Protein AF-A0AAI8VQA3-F1 (afdb_monomer)

Solvent-accessible surface area (backbone atoms only — not comparable to full-atom values): 5555 Å² total; per-residue (Å²): 65,26,36,36,33,41,30,25,20,72,84,84,60,51,72,49,71,48,78,44,72,42,92,79,32,89,71,85,53,90,82,64,73,58,58,74,93,41,48,42,77,51,78,50,84,95,58,47,46,79,38,80,42,68,74,60,49,54,55,49,50,52,55,52,52,57,53,49,50,55,52,48,55,62,45,50,62,58,54,51,62,71,72,68,76,79,87,75,91,85,131

Organism: NCBI:txid933095

pLDDT: mean 73.72, std 14.7, range [39.66, 92.38]

Structure (mmCIF, N/CA/C/O backbone):
data_AF-A0AAI8VQA3-F1
#
_entry.id   AF-A0AAI8VQA3-F1
#
loop_
_atom_site.group_PDB
_atom_site.id
_atom_site.type_symbol
_atom_site.label_atom_id
_atom_site.label_alt_id
_atom_site.label_comp_id
_atom_site.label_asym_id
_atom_site.label_entity_id
_atom_site.label_seq_id
_atom_site.pdbx_PDB_ins_code
_atom_site.Cartn_x
_atom_site.Cartn_y
_atom_site.Cartn_z
_atom_site.occupancy
_atom_site.B_iso_or_equiv
_atom_site.auth_seq_id
_atom_site.auth_comp_id
_atom_site.auth_asym_id
_atom_site.auth_atom_id
_atom_site.pdbx_PDB_model_num
ATOM 1 N N . MET A 1 1 ? -17.970 4.613 8.304 1.00 77.75 1 MET A N 1
ATOM 2 C CA . MET A 1 1 ? -17.206 3.676 9.162 1.00 77.75 1 MET A CA 1
ATOM 3 C C . MET A 1 1 ? -16.088 3.065 8.332 1.00 77.75 1 MET A C 1
ATOM 5 O O . MET A 1 1 ? -16.296 2.815 7.146 1.00 77.75 1 MET A O 1
ATOM 9 N N . CYS A 1 2 ? -14.911 2.891 8.925 1.00 83.19 2 CYS A N 1
ATOM 10 C CA . CYS A 1 2 ? -13.697 2.472 8.230 1.00 83.19 2 CYS A CA 1
ATOM 11 C C . CYS A 1 2 ? -13.130 1.200 8.881 1.00 83.19 2 CYS A C 1
ATOM 13 O O . CYS A 1 2 ? -13.081 1.101 10.104 1.00 83.19 2 CYS A O 1
ATOM 15 N N . GLU A 1 3 ? -12.686 0.243 8.076 1.00 86.31 3 GLU A N 1
ATOM 16 C CA . GLU A 1 3 ? -11.988 -0.964 8.513 1.00 86.31 3 GLU A CA 1
ATOM 17 C C . GLU A 1 3 ? -10.473 -0.757 8.407 1.00 86.31 3 GLU A C 1
ATOM 19 O O . GLU A 1 3 ? -9.961 -0.269 7.397 1.00 86.31 3 GLU A O 1
ATOM 24 N N . LEU A 1 4 ? -9.750 -1.127 9.458 1.00 86.69 4 LEU A N 1
ATOM 25 C CA . LEU A 1 4 ? -8.298 -1.049 9.542 1.00 86.69 4 LEU A CA 1
ATOM 26 C C . LEU A 1 4 ? -7.718 -2.453 9.422 1.00 86.69 4 LEU A C 1
ATOM 28 O O . LEU A 1 4 ? -7.877 -3.278 10.323 1.00 86.69 4 LEU A O 1
ATOM 32 N N . HIS A 1 5 ? -7.025 -2.718 8.319 1.00 88.25 5 HIS A N 1
ATOM 33 C CA . HIS A 1 5 ? -6.418 -4.014 8.050 1.00 88.25 5 HIS A CA 1
ATOM 34 C C . HIS A 1 5 ? -4.894 -3.926 8.180 1.00 88.25 5 HIS A C 1
ATOM 36 O O . HIS A 1 5 ? -4.258 -3.233 7.384 1.00 88.25 5 HIS A O 1
ATOM 42 N N . PRO A 1 6 ? -4.272 -4.633 9.137 1.00 88.69 6 PRO A N 1
ATOM 43 C CA . PRO A 1 6 ? -2.821 -4.704 9.229 1.00 88.69 6 PRO A CA 1
ATOM 44 C C . PRO A 1 6 ? -2.275 -5.559 8.078 1.00 88.69 6 PRO A C 1
ATOM 46 O O . PRO A 1 6 ? -2.599 -6.743 7.958 1.00 88.69 6 PRO A O 1
ATOM 49 N N . GLN A 1 7 ? -1.435 -4.961 7.239 1.00 90.50 7 GLN A N 1
ATOM 50 C CA . GLN A 1 7 ? -0.851 -5.574 6.049 1.00 90.50 7 GLN A CA 1
ATOM 51 C C . GLN A 1 7 ? 0.679 -5.534 6.111 1.00 90.50 7 GLN A C 1
ATOM 53 O O . GLN A 1 7 ? 1.284 -4.660 6.738 1.00 90.50 7 GLN A O 1
ATOM 58 N N . LYS A 1 8 ? 1.320 -6.505 5.460 1.00 91.81 8 LYS A N 1
ATOM 59 C CA . LYS A 1 8 ? 2.774 -6.593 5.329 1.00 91.81 8 LYS A CA 1
ATOM 60 C C . LYS A 1 8 ? 3.169 -6.935 3.900 1.00 91.81 8 LYS A C 1
ATOM 62 O O . LYS 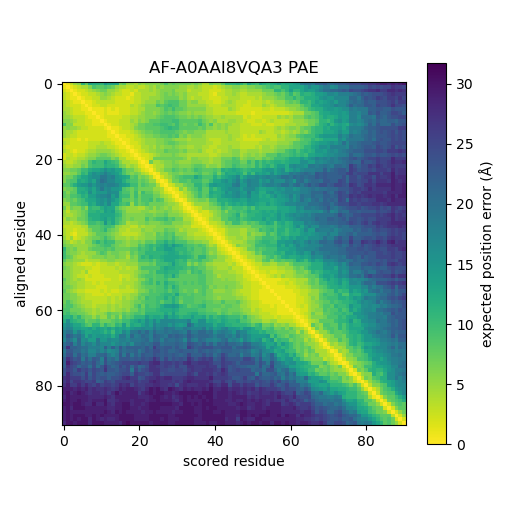A 1 8 ? 2.704 -7.939 3.364 1.00 91.81 8 LYS A O 1
ATOM 67 N N . CYS A 1 9 ? 4.107 -6.166 3.346 1.00 92.38 9 CYS A N 1
ATOM 68 C CA . CYS A 1 9 ? 4.611 -6.356 1.994 1.00 92.38 9 CYS A CA 1
ATOM 69 C C . CYS A 1 9 ? 5.310 -7.710 1.901 1.00 92.38 9 CYS A C 1
ATOM 71 O O . CYS A 1 9 ? 6.221 -8.001 2.686 1.00 92.38 9 CYS A O 1
ATOM 73 N N . ALA A 1 10 ? 4.919 -8.536 0.936 1.00 90.50 10 ALA A N 1
ATOM 74 C CA . ALA A 1 10 ? 5.617 -9.786 0.667 1.00 90.50 10 ALA A CA 1
ATOM 75 C C . ALA A 1 10 ? 7.049 -9.543 0.154 1.00 90.50 10 ALA A C 1
ATOM 77 O O . ALA A 1 10 ? 7.958 -10.254 0.595 1.00 90.50 10 ALA A O 1
ATOM 78 N N . ALA A 1 11 ? 7.249 -8.511 -0.674 1.00 90.25 11 ALA A N 1
ATOM 79 C CA . ALA A 1 11 ? 8.528 -8.148 -1.283 1.00 90.25 11 ALA A CA 1
ATOM 80 C C . ALA A 1 11 ? 9.439 -7.375 -0.312 1.00 90.25 11 ALA A C 1
ATOM 82 O O . ALA A 1 11 ? 10.398 -7.930 0.218 1.00 90.25 11 ALA A O 1
ATOM 83 N N . CYS A 1 12 ? 9.101 -6.125 0.017 1.00 91.19 12 CYS A N 1
ATOM 84 C CA . CYS A 1 12 ? 9.966 -5.242 0.814 1.00 91.19 12 CYS A CA 1
ATOM 85 C C . CYS A 1 12 ? 9.777 -5.356 2.340 1.00 91.19 12 CYS A C 1
ATOM 87 O O . CYS A 1 12 ? 10.415 -4.636 3.103 1.00 91.19 12 CYS A O 1
ATOM 89 N N . LYS A 1 13 ? 8.877 -6.230 2.817 1.00 89.12 13 LYS A N 1
ATOM 90 C CA . LYS A 1 13 ? 8.547 -6.443 4.246 1.00 89.12 13 LYS A CA 1
ATOM 91 C C . LYS A 1 13 ? 8.003 -5.226 5.009 1.00 89.12 13 LYS A C 1
ATOM 93 O O . LYS A 1 13 ? 7.773 -5.358 6.214 1.00 89.12 13 LYS A O 1
ATOM 98 N N . LYS A 1 14 ? 7.730 -4.102 4.336 1.00 89.75 14 LYS A N 1
ATOM 99 C CA . LYS A 1 14 ? 7.060 -2.921 4.905 1.00 89.75 14 LYS A CA 1
ATOM 100 C C . LYS A 1 14 ? 5.734 -3.317 5.554 1.00 89.75 14 LYS A C 1
ATOM 102 O O . LYS A 1 14 ? 5.002 -4.123 4.993 1.00 89.75 14 LYS A O 1
ATOM 107 N N . VAL A 1 15 ? 5.426 -2.764 6.722 1.00 89.44 15 VAL A N 1
ATOM 108 C CA . VAL A 1 15 ? 4.153 -2.984 7.426 1.00 89.44 15 VAL A CA 1
ATOM 109 C C . VAL A 1 15 ? 3.343 -1.694 7.354 1.00 89.44 15 VAL A C 1
ATOM 111 O O . VAL A 1 15 ? 3.895 -0.620 7.585 1.00 89.44 15 VAL A O 1
ATOM 114 N N . TRP A 1 16 ? 2.061 -1.788 7.011 1.00 88.56 16 TRP A N 1
ATOM 115 C CA . TRP A 1 16 ? 1.139 -0.651 6.992 1.00 88.56 16 TRP A CA 1
ATOM 116 C C . TRP A 1 16 ? -0.267 -1.086 7.392 1.00 88.56 16 TRP A C 1
ATOM 118 O O . TRP A 1 16 ? -0.604 -2.269 7.366 1.00 88.56 16 TRP A O 1
ATOM 128 N N . THR A 1 17 ? -1.094 -0.111 7.751 1.00 87.81 17 THR A N 1
ATOM 129 C CA . THR A 1 17 ? -2.516 -0.329 8.008 1.00 87.81 17 THR A CA 1
ATOM 130 C C . THR A 1 17 ? -3.289 0.163 6.796 1.00 87.81 17 THR A C 1
ATOM 132 O O . THR A 1 17 ? -3.254 1.350 6.482 1.00 87.81 17 THR A O 1
ATOM 135 N N . ALA A 1 18 ? -3.956 -0.746 6.092 1.00 85.94 18 ALA A N 1
ATOM 136 C CA . ALA A 1 18 ? -4.841 -0.394 4.994 1.00 85.94 18 ALA A CA 1
ATOM 137 C C . ALA A 1 18 ? -6.188 0.067 5.559 1.00 85.94 18 ALA A C 1
ATOM 139 O O . ALA A 1 18 ? -6.809 -0.641 6.354 1.00 85.94 18 ALA A O 1
ATOM 140 N N . HIS A 1 19 ? -6.622 1.257 5.148 1.00 85.44 19 HIS A N 1
ATOM 141 C CA . HIS A 1 19 ? -7.921 1.812 5.504 1.00 85.44 19 HIS A CA 1
ATOM 142 C C . HIS A 1 19 ? -8.914 1.451 4.404 1.00 85.44 19 HIS A C 1
ATOM 144 O O . HIS A 1 19 ? -8.816 1.954 3.287 1.00 85.44 19 HIS A O 1
ATOM 150 N N . LYS A 1 20 ? -9.876 0.587 4.712 1.00 83.62 20 LYS A N 1
ATOM 151 C CA . LYS A 1 20 ? -10.955 0.233 3.795 1.00 83.62 20 LYS A CA 1
ATOM 152 C C . LYS A 1 20 ? -12.237 0.909 4.256 1.00 83.62 20 LYS A C 1
ATOM 154 O O . LYS A 1 20 ? -12.726 0.661 5.354 1.00 83.62 20 LYS A O 1
ATOM 159 N N . LYS A 1 21 ? -12.789 1.800 3.438 1.00 79.75 21 LYS A N 1
ATOM 160 C CA . LYS A 1 21 ? -14.092 2.402 3.732 1.00 79.75 21 LYS A CA 1
ATOM 161 C C . LYS A 1 21 ? -15.187 1.367 3.508 1.00 79.75 21 LYS A C 1
ATOM 163 O O . LYS A 1 21 ? -15.222 0.720 2.464 1.00 79.75 21 LYS A O 1
ATOM 168 N N . LEU A 1 22 ? -16.088 1.228 4.477 1.00 78.81 22 LEU A N 1
ATOM 169 C CA . LEU A 1 22 ? -17.306 0.450 4.269 1.00 78.81 22 LEU A CA 1
ATOM 170 C C . LEU A 1 22 ? -18.235 1.190 3.308 1.00 78.81 22 LEU A C 1
ATOM 172 O O . LEU A 1 22 ? -18.226 2.418 3.265 1.00 78.81 22 LEU A O 1
ATOM 176 N N . ALA A 1 23 ? -19.088 0.452 2.597 1.00 75.06 23 ALA A N 1
ATOM 177 C CA . ALA A 1 23 ? -20.104 1.034 1.715 1.00 75.06 23 ALA A CA 1
ATOM 178 C C . ALA A 1 23 ? -21.055 1.999 2.456 1.00 75.06 23 ALA A C 1
ATOM 180 O O . ALA A 1 23 ? -21.593 2.921 1.860 1.00 75.06 23 ALA A O 1
ATOM 181 N N . SER A 1 24 ? -21.211 1.832 3.773 1.00 72.06 24 SER A N 1
ATOM 182 C CA . SER A 1 24 ? -21.958 2.743 4.652 1.00 72.06 24 SER A CA 1
ATOM 183 C C . SER A 1 24 ? -21.166 3.989 5.081 1.00 72.06 24 SER A C 1
ATOM 185 O O . SER A 1 24 ? -21.566 4.685 6.011 1.00 72.06 24 SER A O 1
ATOM 187 N N . CYS A 1 25 ? -19.989 4.250 4.509 1.00 71.94 25 CYS A N 1
ATOM 188 C CA . CYS A 1 25 ? -19.237 5.467 4.789 1.00 71.94 25 CYS A CA 1
ATOM 189 C C . CYS A 1 25 ? -19.848 6.635 4.008 1.00 71.94 25 CYS A C 1
ATOM 191 O O . CYS A 1 25 ? -19.766 6.678 2.789 1.00 71.94 25 CYS A O 1
ATOM 193 N N . GLU A 1 26 ? -20.440 7.588 4.725 1.00 69.31 26 GLU A N 1
ATOM 194 C CA . GLU A 1 26 ? -21.121 8.752 4.139 1.00 69.31 26 GLU A CA 1
ATOM 195 C C . GLU A 1 26 ? -20.153 9.768 3.492 1.00 69.31 26 GLU A C 1
ATOM 197 O O . GLU A 1 26 ? -20.565 10.641 2.736 1.00 69.31 26 GLU A O 1
ATOM 202 N N . SER A 1 27 ? -18.846 9.649 3.761 1.00 69.38 27 SER A N 1
ATOM 203 C CA . SER A 1 27 ? -17.819 10.558 3.243 1.00 69.38 27 SER A CA 1
ATOM 204 C C . SER A 1 27 ? -17.270 10.099 1.888 1.00 69.38 27 SER A C 1
ATOM 206 O O . SER A 1 27 ? -16.634 9.041 1.790 1.00 69.38 27 SER A O 1
ATOM 208 N N . GLN A 1 28 ? -17.463 10.944 0.870 1.00 66.56 28 GLN A N 1
ATOM 209 C CA . GLN A 1 28 ? -16.998 10.741 -0.509 1.00 66.56 28 GLN A CA 1
ATOM 210 C C . GLN A 1 28 ? -15.496 11.034 -0.699 1.00 66.56 28 GLN A C 1
ATOM 212 O O . GLN A 1 28 ? -14.902 10.548 -1.656 1.00 66.56 28 GLN A O 1
ATOM 217 N N . ASP A 1 29 ? -14.858 11.760 0.224 1.00 69.81 29 ASP A N 1
ATOM 218 C CA . ASP A 1 29 ? -13.445 12.153 0.132 1.00 69.81 29 ASP A CA 1
ATOM 219 C C . ASP A 1 29 ? -12.492 10.975 0.359 1.00 69.81 29 ASP A C 1
ATOM 221 O O . ASP A 1 29 ? -12.444 10.476 1.482 1.00 69.81 29 ASP A O 1
ATOM 225 N N . PRO A 1 30 ? -11.686 10.526 -0.616 1.00 64.62 30 PRO A N 1
ATOM 226 C CA . PRO A 1 30 ? -10.835 9.337 -0.476 1.00 64.62 30 PRO A CA 1
ATOM 227 C C . PRO A 1 30 ? -9.864 9.412 0.715 1.00 64.62 30 PRO A C 1
ATOM 229 O O . PRO A 1 30 ? -9.654 8.403 1.390 1.00 64.62 30 PRO A O 1
ATOM 232 N N . ASP A 1 31 ? -9.377 10.610 1.042 1.00 66.12 31 ASP A N 1
ATOM 233 C CA . ASP A 1 31 ? -8.456 10.871 2.154 1.00 66.12 31 ASP A CA 1
ATOM 234 C C . ASP A 1 31 ? -9.141 11.117 3.506 1.00 66.12 31 ASP A C 1
ATOM 236 O O . ASP A 1 31 ? -8.478 11.147 4.550 1.00 66.12 31 ASP A O 1
ATOM 240 N N . ALA A 1 32 ? -10.467 11.277 3.529 1.00 69.88 32 ALA A N 1
ATOM 241 C CA . ALA A 1 32 ? -11.191 11.486 4.773 1.00 69.88 32 ALA A CA 1
ATOM 242 C C . ALA A 1 32 ? -11.145 10.219 5.632 1.00 69.88 32 ALA A C 1
ATOM 244 O O . ALA A 1 32 ? -11.799 9.201 5.366 1.00 69.88 32 ALA A O 1
ATOM 245 N N . ARG A 1 33 ? -10.357 10.302 6.704 1.00 69.88 33 ARG A N 1
ATOM 246 C CA . ARG A 1 33 ? -10.302 9.292 7.755 1.00 69.88 33 ARG A CA 1
ATOM 247 C C . ARG A 1 33 ? -11.561 9.402 8.605 1.00 69.88 33 ARG A C 1
ATOM 249 O O . ARG A 1 33 ? -11.903 10.481 9.081 1.00 69.88 33 ARG A O 1
ATOM 256 N N . CYS A 1 34 ? -12.229 8.271 8.827 1.00 74.06 34 CYS A N 1
ATOM 257 C CA . CYS A 1 34 ? -13.257 8.203 9.855 1.00 74.06 34 CYS A CA 1
ATOM 258 C C . CY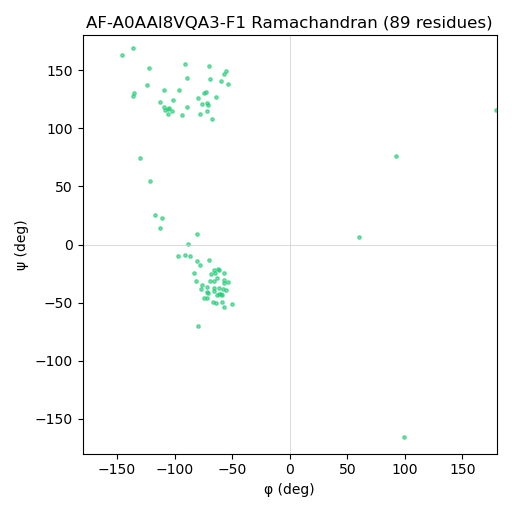S A 1 34 ? -12.639 8.594 11.215 1.00 74.06 34 CYS A C 1
ATOM 260 O O . CYS A 1 34 ? -11.473 8.262 11.459 1.00 74.06 34 CYS A O 1
ATOM 262 N N . PRO A 1 35 ? -13.393 9.249 12.115 1.00 77.88 35 PRO A N 1
ATOM 263 C CA . PRO A 1 35 ? -12.941 9.430 13.492 1.00 77.88 35 PRO A CA 1
ATOM 264 C C . PRO A 1 35 ? -12.609 8.065 14.113 1.00 77.88 35 PRO A C 1
ATOM 266 O O . PRO A 1 35 ? -13.221 7.060 13.747 1.00 77.88 35 PRO A O 1
ATOM 269 N N . GLU A 1 36 ? -11.655 8.011 15.050 1.00 75.62 36 GLU A N 1
ATOM 270 C CA . GLU A 1 3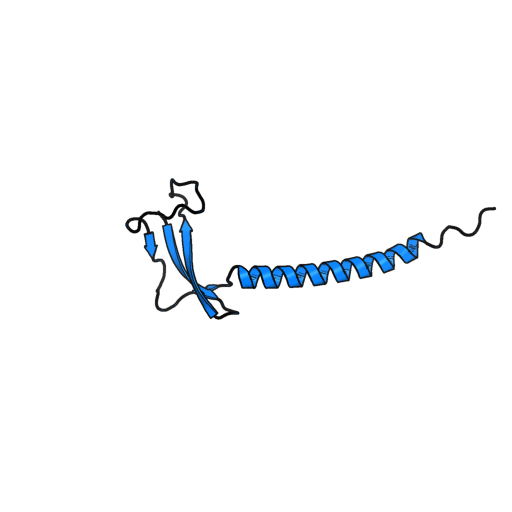6 ? -11.196 6.746 15.661 1.00 75.62 36 GLU A CA 1
ATOM 271 C C . GLU A 1 36 ? -12.341 5.910 16.251 1.00 75.62 36 GLU A C 1
ATOM 273 O O . GLU A 1 36 ? -12.309 4.687 16.168 1.00 75.62 36 GLU A O 1
ATOM 278 N N . SER A 1 37 ? -13.397 6.557 16.753 1.00 77.50 37 SER A N 1
ATOM 279 C CA . SER A 1 37 ? -14.610 5.900 17.258 1.00 77.50 37 SER A CA 1
ATOM 280 C C . SER A 1 37 ? -15.384 5.097 16.203 1.00 77.50 37 SER A C 1
ATOM 282 O O . SER A 1 37 ? -16.165 4.217 16.553 1.00 77.50 37 SER A O 1
ATOM 284 N N . LEU A 1 38 ? -15.175 5.389 14.918 1.00 78.31 38 LEU A N 1
ATOM 285 C CA . LEU A 1 38 ? -15.802 4.733 13.767 1.00 78.31 38 LEU A CA 1
ATOM 286 C C . LEU A 1 38 ? -14.788 3.928 12.937 1.00 78.31 38 LEU A C 1
ATOM 288 O O . LEU A 1 38 ? -15.084 3.556 11.793 1.00 78.31 38 LEU A O 1
ATOM 292 N N . CYS A 1 39 ? -13.598 3.684 13.489 1.00 81.50 39 CYS A N 1
ATOM 293 C CA . CYS A 1 39 ? -12.580 2.817 12.915 1.00 81.50 39 CYS A CA 1
ATOM 294 C C . CYS A 1 39 ? -12.600 1.457 13.620 1.00 81.50 39 CYS A C 1
ATOM 296 O O . CYS A 1 39 ? -12.448 1.370 14.835 1.00 81.50 39 CYS A O 1
ATOM 298 N N . MET A 1 40 ? -12.748 0.381 12.851 1.00 83.19 40 MET A N 1
ATOM 299 C CA . MET A 1 40 ? -12.738 -0.984 13.367 1.00 83.19 40 MET A CA 1
ATOM 300 C C . MET A 1 40 ? -11.496 -1.714 12.870 1.00 83.19 40 MET A C 1
ATOM 302 O O . MET A 1 40 ? -11.290 -1.836 11.666 1.00 83.19 40 MET A O 1
ATOM 306 N N . TYR A 1 41 ? -10.669 -2.226 13.780 1.00 83.25 41 TYR A N 1
ATOM 307 C CA . TYR A 1 41 ? -9.571 -3.111 13.394 1.00 83.25 41 TYR A CA 1
ATOM 308 C C . TYR A 1 41 ? -10.116 -4.472 12.977 1.00 83.25 41 TYR A C 1
ATOM 310 O O . TYR A 1 41 ? -10.774 -5.157 13.760 1.00 83.25 41 TYR A O 1
ATOM 318 N N . VAL A 1 42 ? -9.812 -4.867 11.745 1.00 83.38 42 VAL A N 1
ATOM 319 C CA . VAL A 1 42 ? -10.230 -6.144 11.178 1.00 83.38 42 VAL A CA 1
ATOM 320 C C . VAL A 1 42 ? -9.012 -7.048 11.050 1.00 83.38 42 VAL A C 1
ATOM 322 O O . VAL A 1 42 ? -8.057 -6.759 10.328 1.00 83.38 42 VAL A O 1
ATOM 325 N N . GLY A 1 43 ? -9.058 -8.174 11.761 1.00 79.31 43 GLY A N 1
ATOM 326 C CA . GLY A 1 43 ? -7.970 -9.146 11.835 1.00 79.31 43 GLY A CA 1
ATOM 327 C C . GLY A 1 43 ? -7.120 -9.000 13.096 1.00 79.31 43 GLY A C 1
ATOM 328 O O . GLY A 1 43 ? -7.509 -8.363 14.072 1.00 79.31 43 GLY A O 1
ATOM 329 N N . ASN A 1 44 ? -5.952 -9.645 13.098 1.00 78.94 44 ASN A N 1
ATOM 330 C CA . ASN A 1 44 ? -5.053 -9.643 14.247 1.00 78.94 44 ASN A CA 1
ATOM 331 C C . ASN A 1 44 ? -3.850 -8.720 13.982 1.00 78.94 44 ASN A C 1
ATOM 333 O O . ASN A 1 44 ? -3.041 -9.038 13.109 1.00 78.94 44 ASN A O 1
ATOM 337 N N . PRO A 1 45 ? -3.652 -7.637 14.757 1.00 72.00 45 PRO A N 1
ATOM 338 C CA . PRO A 1 45 ? -2.523 -6.722 14.571 1.00 72.00 45 PRO A CA 1
ATOM 339 C C . PRO A 1 45 ? -1.155 -7.395 14.761 1.00 72.00 45 PRO A C 1
ATOM 341 O O . PRO A 1 45 ? -0.161 -6.934 14.209 1.00 72.00 45 PRO A O 1
ATOM 344 N N . ARG A 1 46 ? -1.085 -8.523 15.483 1.00 79.81 46 ARG A N 1
ATOM 345 C CA . ARG A 1 46 ? 0.152 -9.313 15.633 1.00 79.81 46 ARG A CA 1
ATOM 346 C C . ARG A 1 46 ? 0.441 -10.231 14.443 1.00 79.81 46 ARG A C 1
ATOM 348 O O . ARG A 1 46 ? 1.541 -10.769 14.347 1.00 79.81 46 ARG A O 1
ATOM 355 N N . LYS A 1 47 ? -0.536 -10.451 13.560 1.00 82.56 47 LYS A N 1
ATOM 356 C CA . LYS A 1 47 ? -0.414 -11.292 12.363 1.00 82.56 47 LYS A CA 1
ATOM 357 C C . LYS A 1 47 ? -0.927 -10.514 11.145 1.00 82.56 47 LYS A C 1
ATOM 359 O O . LYS A 1 47 ? -2.029 -10.803 10.678 1.00 82.56 47 LYS A O 1
ATOM 364 N N . PRO A 1 48 ? -0.152 -9.528 10.650 1.00 83.75 48 PRO A N 1
ATOM 365 C CA . PRO A 1 48 ? -0.527 -8.784 9.458 1.00 83.75 48 PRO A CA 1
ATOM 366 C C . PRO A 1 48 ? -0.671 -9.730 8.266 1.00 83.75 48 PRO A C 1
ATOM 368 O O . PRO A 1 48 ? 0.116 -10.669 8.096 1.00 83.75 48 PRO A O 1
ATOM 371 N N . VAL A 1 49 ? -1.683 -9.470 7.447 1.00 87.50 49 VAL A N 1
ATOM 372 C CA . VAL A 1 49 ? -1.927 -10.219 6.216 1.00 87.50 49 VAL A CA 1
ATOM 373 C C . VAL A 1 49 ? -0.818 -9.886 5.215 1.00 87.50 49 VAL A C 1
ATOM 375 O O . VAL A 1 49 ? -0.297 -8.771 5.185 1.00 87.50 49 VAL A O 1
ATOM 378 N N . LYS A 1 50 ? -0.378 -10.881 4.439 1.00 89.06 50 LYS A N 1
ATOM 379 C CA . LYS A 1 50 ? 0.606 -10.652 3.377 1.00 89.06 50 LYS A CA 1
ATOM 380 C C . LYS A 1 50 ? -0.105 -9.995 2.195 1.00 89.06 50 LYS A C 1
ATOM 382 O O . LYS A 1 50 ? -1.021 -10.595 1.645 1.00 89.06 50 LYS A O 1
ATOM 387 N N . SER A 1 51 ? 0.347 -8.810 1.809 1.00 89.44 51 SER A N 1
ATOM 388 C CA . SER A 1 51 ? -0.120 -8.070 0.630 1.00 89.44 51 SER A CA 1
ATOM 389 C C . SER A 1 51 ? 1.081 -7.492 -0.109 1.00 89.44 51 SER A C 1
ATOM 391 O O . SER A 1 51 ? 2.195 -7.517 0.408 1.00 89.44 51 SER A O 1
ATOM 393 N N . GLU A 1 52 ? 0.885 -6.972 -1.310 1.00 90.19 52 GLU A N 1
ATOM 394 C CA . GLU A 1 52 ? 1.854 -6.110 -1.988 1.00 90.19 52 GLU A CA 1
ATOM 395 C C . GLU A 1 52 ? 1.598 -4.646 -1.600 1.00 90.19 52 GLU A C 1
ATOM 397 O O . GLU A 1 52 ? 0.448 -4.274 -1.355 1.00 90.19 52 GLU A O 1
ATOM 402 N N . CYS A 1 53 ? 2.654 -3.840 -1.446 1.00 89.94 53 CYS A N 1
ATOM 403 C CA . CYS A 1 53 ? 2.510 -2.393 -1.242 1.00 89.94 53 CYS A CA 1
ATOM 404 C C . CYS A 1 53 ? 2.525 -1.669 -2.584 1.00 89.94 53 CYS A C 1
ATOM 406 O O . CYS A 1 53 ? 3.179 -2.160 -3.500 1.00 89.94 53 CYS A O 1
ATOM 408 N N . ASP A 1 54 ? 1.920 -0.479 -2.655 1.00 87.12 54 ASP A N 1
ATOM 409 C CA . ASP A 1 54 ? 1.810 0.294 -3.901 1.00 87.12 54 ASP A CA 1
ATOM 410 C C . ASP A 1 54 ? 3.163 0.428 -4.606 1.00 87.12 54 ASP A C 1
ATOM 412 O O . ASP A 1 54 ? 3.307 -0.088 -5.697 1.00 87.12 54 ASP A O 1
ATOM 416 N N . ALA A 1 55 ? 4.218 0.867 -3.913 1.00 87.44 55 ALA A N 1
ATOM 417 C CA . ALA A 1 55 ? 5.552 0.986 -4.517 1.00 87.44 55 ALA A CA 1
ATOM 418 C C . ALA A 1 55 ? 6.124 -0.315 -5.127 1.00 87.44 55 ALA A C 1
ATOM 420 O O . ALA A 1 55 ? 6.913 -0.255 -6.061 1.00 87.44 55 ALA A O 1
ATOM 421 N N . CYS A 1 56 ? 5.781 -1.491 -4.586 1.00 89.81 56 CYS A N 1
ATOM 422 C CA . CYS A 1 56 ? 6.213 -2.766 -5.172 1.00 89.81 56 CYS A CA 1
ATOM 423 C C . CYS A 1 56 ? 5.321 -3.173 -6.346 1.00 89.81 56 CYS A C 1
ATOM 425 O O . CYS A 1 56 ? 5.819 -3.806 -7.268 1.00 89.81 56 CYS A O 1
ATOM 427 N N . ARG A 1 57 ? 4.036 -2.802 -6.306 1.00 88.69 57 ARG A N 1
ATOM 428 C CA . ARG A 1 57 ? 3.112 -2.966 -7.427 1.00 88.69 57 ARG A CA 1
ATOM 429 C C . ARG A 1 57 ? 3.520 -2.065 -8.589 1.00 88.69 57 ARG A C 1
ATOM 431 O O . ARG A 1 57 ? 3.672 -2.573 -9.686 1.00 88.69 57 ARG A O 1
ATOM 438 N N . ASP A 1 58 ? 3.769 -0.785 -8.324 1.00 87.69 58 ASP A N 1
ATOM 439 C CA . ASP A 1 58 ? 4.186 0.208 -9.318 1.00 87.69 58 ASP A CA 1
ATOM 440 C C . ASP A 1 58 ? 5.532 -0.184 -9.949 1.00 87.69 58 ASP A C 1
ATOM 442 O O . ASP A 1 58 ? 5.693 -0.126 -11.159 1.00 87.69 58 ASP A O 1
ATOM 446 N N . ALA A 1 59 ? 6.495 -0.658 -9.146 1.00 86.69 59 ALA A N 1
ATOM 447 C CA . ALA A 1 59 ? 7.773 -1.145 -9.671 1.00 86.69 59 ALA A CA 1
ATOM 448 C C . ALA A 1 59 ? 7.631 -2.415 -10.525 1.00 86.69 59 ALA A C 1
ATOM 450 O O . ALA A 1 59 ? 8.430 -2.624 -11.428 1.00 86.69 59 ALA A O 1
ATOM 451 N N . ARG A 1 60 ? 6.659 -3.284 -10.222 1.00 86.81 60 ARG A N 1
ATOM 452 C CA . ARG A 1 60 ? 6.375 -4.470 -11.037 1.00 86.81 60 ARG A CA 1
ATOM 453 C C . ARG A 1 60 ? 5.720 -4.073 -12.357 1.00 86.81 60 ARG A C 1
ATOM 455 O O . ARG A 1 60 ? 6.158 -4.559 -13.386 1.00 86.81 60 ARG A O 1
ATOM 462 N N . GLU A 1 61 ? 4.728 -3.189 -12.299 1.00 84.56 61 GLU A N 1
ATOM 463 C CA . GLU A 1 61 ? 4.021 -2.669 -13.474 1.00 84.56 61 GLU A CA 1
ATOM 464 C C . GLU A 1 61 ? 5.003 -1.984 -14.432 1.00 84.56 61 GLU A C 1
ATOM 466 O O . GLU A 1 61 ? 5.105 -2.402 -15.574 1.00 84.56 61 GLU A O 1
ATOM 471 N N . ALA A 1 62 ? 5.863 -1.090 -13.929 1.00 83.00 62 ALA A N 1
ATOM 472 C CA . ALA A 1 62 ? 6.890 -0.435 -14.744 1.00 83.00 62 ALA A CA 1
ATOM 473 C C . ALA A 1 62 ? 7.821 -1.421 -15.479 1.00 83.00 62 ALA A C 1
ATOM 475 O O . ALA A 1 62 ? 8.150 -1.202 -16.638 1.00 83.00 62 ALA A O 1
ATOM 476 N N . LEU A 1 63 ? 8.212 -2.526 -14.831 1.00 77.31 63 LEU A N 1
ATOM 477 C CA . LEU A 1 63 ? 9.032 -3.558 -15.475 1.00 77.31 63 LEU A CA 1
ATOM 478 C C . LEU A 1 63 ? 8.263 -4.338 -16.555 1.00 77.31 63 LEU A C 1
ATOM 480 O O . LEU A 1 63 ? 8.880 -4.803 -17.509 1.00 77.31 63 LEU A O 1
ATOM 484 N N . GLU A 1 64 ? 6.949 -4.519 -16.390 1.00 74.56 64 GLU A N 1
ATOM 485 C CA . GLU A 1 64 ? 6.085 -5.155 -17.393 1.00 74.56 64 GLU A CA 1
ATOM 486 C C . GLU A 1 64 ? 5.879 -4.228 -18.606 1.00 74.56 64 GLU A C 1
ATOM 488 O O . GLU A 1 64 ? 5.978 -4.697 -19.739 1.00 74.56 64 GLU A O 1
ATOM 493 N N . ASP A 1 65 ? 5.685 -2.922 -18.388 1.00 71.50 65 ASP A N 1
ATOM 494 C CA . ASP A 1 65 ? 5.574 -1.915 -19.455 1.00 71.50 65 ASP A CA 1
ATOM 495 C C . ASP A 1 65 ? 6.868 -1.798 -20.285 1.00 71.50 65 ASP A C 1
ATOM 497 O O . ASP A 1 65 ? 6.813 -1.784 -21.514 1.00 71.50 65 ASP A O 1
ATOM 501 N N . GLU A 1 66 ? 8.044 -1.783 -19.641 1.00 62.91 66 GLU A N 1
ATOM 502 C CA . GLU A 1 66 ? 9.343 -1.747 -20.339 1.00 62.91 66 GLU A CA 1
ATOM 503 C C . GLU A 1 66 ? 9.560 -2.992 -21.228 1.00 62.91 66 GLU A C 1
ATOM 505 O O . GLU A 1 66 ? 10.113 -2.894 -22.328 1.00 62.91 66 GLU A O 1
ATOM 510 N N . GLU A 1 67 ? 9.115 -4.172 -20.778 1.00 61.50 67 GLU A N 1
ATOM 511 C CA . GLU A 1 67 ? 9.206 -5.416 -21.555 1.00 61.50 67 GLU A CA 1
ATOM 512 C C . GLU A 1 67 ? 8.224 -5.426 -22.743 1.00 61.50 67 GLU A C 1
ATOM 514 O O . GLU A 1 67 ? 8.565 -5.920 -23.826 1.00 61.50 67 GLU A O 1
ATOM 519 N N . GLU A 1 68 ? 7.025 -4.860 -22.569 1.00 60.66 68 GLU A N 1
ATO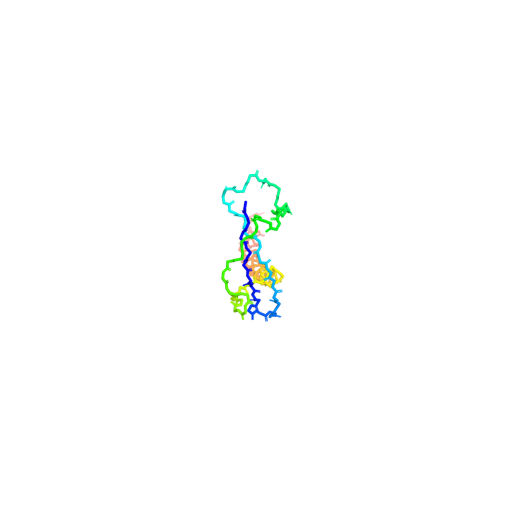M 520 C CA . GLU A 1 68 ? 6.016 -4.748 -23.625 1.00 60.66 68 GLU A CA 1
ATOM 521 C C . GLU A 1 68 ? 6.416 -3.723 -24.696 1.00 60.66 68 GLU A C 1
ATOM 523 O O . GLU A 1 68 ? 6.312 -4.040 -25.885 1.00 60.66 68 GLU A O 1
ATOM 528 N N . GLU A 1 69 ? 6.967 -2.563 -24.311 1.00 59.06 69 GLU A N 1
ATOM 529 C CA . GLU A 1 69 ? 7.529 -1.595 -25.260 1.00 59.06 69 GLU A CA 1
ATOM 530 C C . GLU A 1 69 ? 8.625 -2.249 -26.104 1.00 59.06 69 GLU A C 1
ATOM 532 O O . GLU A 1 69 ? 8.482 -2.275 -27.325 1.00 59.06 69 GLU A O 1
ATOM 537 N N . GLU A 1 70 ? 9.648 -2.876 -25.498 1.00 57.50 70 GLU A N 1
ATOM 538 C CA . GLU A 1 70 ? 10.754 -3.526 -26.227 1.00 57.50 70 GLU A CA 1
ATOM 539 C C . GLU A 1 70 ? 10.246 -4.620 -27.194 1.00 57.50 70 GLU A C 1
ATOM 541 O O . GLU A 1 70 ? 10.736 -4.784 -28.324 1.00 57.50 70 GLU A O 1
ATOM 546 N N . ALA A 1 71 ? 9.230 -5.384 -26.780 1.00 59.69 71 ALA A N 1
ATOM 547 C CA . ALA A 1 71 ? 8.578 -6.375 -27.627 1.00 59.69 71 ALA A CA 1
ATOM 548 C C . ALA A 1 71 ? 7.830 -5.729 -28.805 1.00 59.69 71 ALA A C 1
ATOM 550 O O . ALA A 1 71 ? 7.910 -6.246 -29.931 1.00 59.69 71 ALA A O 1
ATOM 551 N N . GLU A 1 72 ? 7.154 -4.604 -28.571 1.00 56.78 72 GLU A N 1
ATOM 552 C CA . GLU A 1 72 ? 6.469 -3.828 -29.595 1.00 56.78 72 GLU A CA 1
ATOM 553 C C . GLU A 1 72 ? 7.474 -3.266 -30.607 1.00 56.78 72 GLU A C 1
ATOM 555 O O . GLU A 1 72 ? 7.328 -3.528 -31.804 1.00 56.78 72 GLU A O 1
ATOM 560 N N . GLU A 1 73 ? 8.558 -2.605 -30.176 1.00 56.50 73 GLU A N 1
ATOM 561 C CA . GLU A 1 73 ? 9.579 -2.042 -31.082 1.00 56.50 73 GLU A CA 1
ATOM 562 C C . GLU A 1 73 ? 10.198 -3.145 -31.950 1.00 56.50 73 GLU A C 1
ATOM 564 O O . GLU A 1 73 ? 10.326 -3.013 -33.173 1.00 56.50 73 GLU A O 1
ATOM 569 N N . ARG A 1 74 ? 10.515 -4.301 -31.353 1.00 55.16 74 ARG A N 1
ATOM 570 C CA . ARG A 1 74 ? 11.000 -5.489 -32.083 1.00 55.16 74 ARG A CA 1
ATOM 571 C C . ARG A 1 74 ? 9.944 -6.089 -33.021 1.00 55.16 74 ARG A C 1
ATOM 573 O O . ARG A 1 74 ? 10.300 -6.814 -33.961 1.00 55.16 74 ARG A O 1
ATOM 580 N N . GLY A 1 75 ? 8.662 -5.832 -32.785 1.00 56.84 75 GLY A N 1
ATOM 581 C CA . GLY A 1 75 ? 7.547 -6.116 -33.690 1.00 56.84 75 GLY A CA 1
ATOM 582 C C . GLY A 1 75 ? 7.481 -5.137 -34.869 1.00 56.84 75 GLY A C 1
ATOM 583 O O . GLY A 1 75 ? 7.405 -5.577 -36.022 1.00 56.84 75 GLY A O 1
ATOM 584 N N . TRP A 1 76 ? 7.620 -3.834 -34.610 1.00 55.03 76 TRP A N 1
ATOM 585 C CA . TRP A 1 76 ? 7.649 -2.770 -35.623 1.00 55.03 76 TRP A CA 1
ATOM 586 C C . TRP A 1 76 ? 8.795 -2.948 -36.626 1.00 55.03 76 TRP A C 1
ATOM 588 O O . TRP A 1 76 ? 8.568 -2.855 -37.834 1.00 55.03 76 TRP A O 1
ATOM 598 N N . TRP A 1 77 ? 10.005 -3.314 -36.182 1.00 55.06 77 TRP A N 1
ATOM 599 C CA . TRP A 1 77 ? 11.123 -3.613 -37.096 1.00 55.06 77 TRP A CA 1
ATOM 600 C C . TRP A 1 77 ? 10.859 -4.823 -38.008 1.00 55.06 77 TRP A C 1
ATOM 602 O O . TRP A 1 77 ? 11.380 -4.890 -39.126 1.00 55.06 77 TRP A O 1
ATOM 612 N N . ARG A 1 78 ? 10.043 -5.789 -37.563 1.00 52.75 78 ARG A N 1
ATOM 613 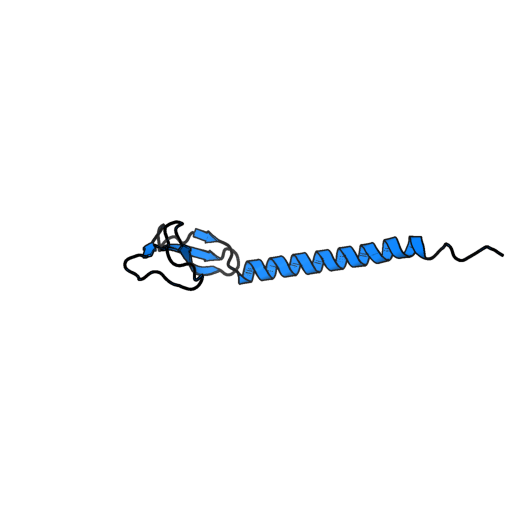C CA . ARG A 1 78 ? 9.634 -6.942 -38.383 1.00 52.75 78 ARG A CA 1
ATOM 614 C C . ARG A 1 78 ? 8.562 -6.577 -39.406 1.00 52.75 78 ARG A C 1
ATOM 616 O O . ARG A 1 78 ? 8.647 -7.054 -40.534 1.00 52.75 78 ARG A O 1
ATOM 623 N N . LEU A 1 79 ? 7.611 -5.712 -39.053 1.00 52.72 79 LEU A N 1
ATOM 624 C CA . LEU A 1 79 ? 6.562 -5.234 -39.964 1.00 52.72 79 LEU A CA 1
ATOM 625 C C . LEU A 1 79 ? 7.076 -4.184 -40.966 1.00 52.72 79 LEU A C 1
ATOM 627 O O . LEU A 1 79 ? 6.686 -4.205 -42.131 1.00 52.72 79 LEU A O 1
ATOM 631 N N . GLY A 1 80 ? 8.020 -3.325 -40.569 1.00 52.28 80 GLY A N 1
ATOM 632 C CA . GLY A 1 80 ? 8.646 -2.331 -41.450 1.00 52.28 80 GLY A CA 1
ATOM 633 C C . GLY A 1 80 ? 9.467 -2.941 -42.593 1.00 52.28 80 GLY A C 1
ATOM 634 O O . GLY A 1 80 ? 9.585 -2.338 -43.658 1.00 52.28 80 GLY A O 1
ATOM 635 N N . ARG A 1 81 ? 9.966 -4.176 -42.427 1.00 48.19 81 ARG A N 1
ATOM 636 C CA . ARG A 1 81 ? 10.608 -4.936 -43.514 1.00 48.19 81 ARG A CA 1
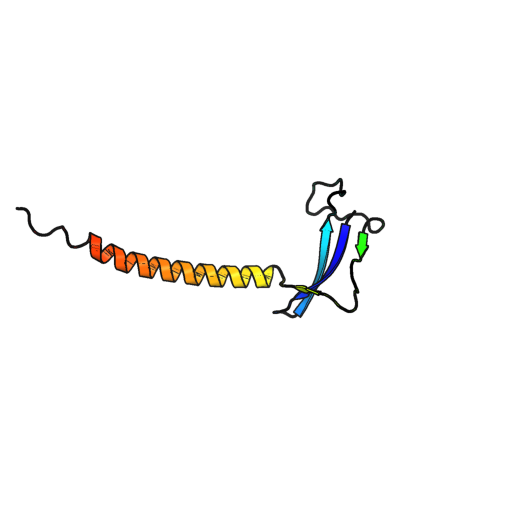ATOM 637 C C . ARG A 1 81 ? 9.613 -5.353 -44.606 1.00 48.19 81 ARG A C 1
ATOM 639 O O . ARG A 1 81 ? 10.018 -5.524 -45.746 1.00 48.19 81 ARG A O 1
ATOM 646 N N . VAL A 1 82 ? 8.325 -5.479 -44.281 1.00 51.59 82 VAL A N 1
ATOM 647 C CA . VAL A 1 82 ? 7.283 -5.891 -45.237 1.00 51.59 82 VAL A CA 1
ATOM 648 C C . VAL A 1 82 ? 6.776 -4.707 -46.075 1.00 51.59 82 VAL A C 1
ATOM 650 O O . VAL A 1 82 ? 6.324 -4.903 -47.193 1.00 51.59 82 VAL A O 1
ATOM 653 N N . VAL A 1 83 ? 6.898 -3.468 -45.577 1.00 53.50 83 VAL A N 1
ATOM 654 C CA . VAL A 1 83 ? 6.388 -2.249 -46.249 1.00 53.50 83 VAL A CA 1
ATOM 655 C C . VAL A 1 83 ? 7.477 -1.507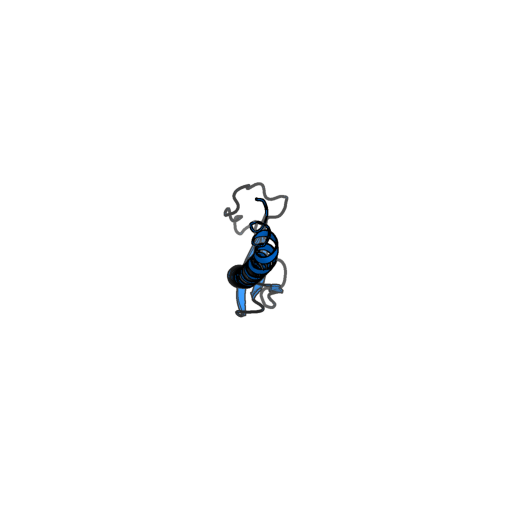 -47.055 1.00 53.50 83 VAL A C 1
ATOM 657 O O . VAL A 1 83 ? 7.181 -0.598 -47.830 1.00 53.50 83 VAL A O 1
ATOM 660 N N . GLY A 1 84 ? 8.751 -1.892 -46.912 1.00 48.97 84 GLY A N 1
ATOM 661 C CA . GLY A 1 84 ? 9.893 -1.234 -47.564 1.00 48.97 84 GLY A CA 1
ATOM 662 C C . GLY A 1 84 ? 10.313 -1.774 -48.941 1.00 48.97 84 GLY A C 1
ATOM 663 O O . GLY A 1 84 ? 11.139 -1.138 -49.591 1.00 48.97 84 GLY A O 1
ATOM 664 N N . GLU A 1 85 ? 9.770 -2.905 -49.408 1.00 44.44 85 GLU A N 1
ATOM 665 C CA . GLU A 1 85 ? 10.245 -3.606 -50.622 1.00 44.44 85 GLU A CA 1
ATOM 666 C C . GLU A 1 85 ? 9.257 -3.548 -51.811 1.00 44.44 85 GLU A C 1
ATOM 668 O O . GLU A 1 85 ? 9.319 -4.361 -52.723 1.00 44.44 85 GLU A O 1
ATOM 673 N N . GLU A 1 86 ? 8.357 -2.556 -51.856 1.00 46.75 86 GLU A N 1
ATOM 674 C CA . GLU A 1 86 ? 7.416 -2.362 -52.984 1.00 46.75 86 GLU A CA 1
ATOM 675 C C . GLU A 1 86 ? 7.603 -1.027 -53.734 1.00 46.75 86 GLU A C 1
ATOM 677 O O . GLU A 1 86 ? 6.688 -0.516 -54.380 1.00 46.75 86 GLU A O 1
ATOM 682 N N . ARG A 1 87 ? 8.806 -0.437 -53.698 1.00 46.97 87 ARG A N 1
ATOM 683 C CA . ARG A 1 87 ? 9.194 0.661 -54.612 1.00 46.97 87 ARG A CA 1
ATOM 684 C C . ARG A 1 87 ? 10.427 0.314 -55.437 1.00 46.97 87 ARG A C 1
ATOM 686 O O . ARG A 1 87 ? 11.401 1.056 -55.491 1.00 46.97 87 ARG A O 1
ATOM 693 N N . GLY A 1 88 ? 10.351 -0.813 -56.127 1.00 51.31 88 GLY A N 1
ATOM 694 C CA . GLY A 1 88 ? 11.138 -1.083 -57.321 1.00 51.31 88 GLY A CA 1
ATOM 695 C C . GLY A 1 88 ? 10.212 -1.708 -58.356 1.00 51.31 88 GLY A C 1
ATOM 696 O O . GLY A 1 88 ? 9.565 -2.697 -58.044 1.00 51.31 88 GLY A O 1
ATOM 697 N N . LEU A 1 89 ? 10.178 -1.149 -59.570 1.00 52.31 89 LEU A N 1
ATOM 698 C CA . LEU A 1 89 ? 9.488 -1.652 -60.778 1.00 52.31 89 LEU A CA 1
ATOM 699 C C . LEU A 1 89 ? 8.048 -1.163 -61.034 1.00 52.31 89 LEU A C 1
ATOM 701 O O . LEU A 1 89 ? 7.075 -1.910 -60.927 1.00 52.31 89 LEU A O 1
ATOM 705 N N . ARG A 1 90 ? 7.947 0.083 -61.508 1.00 47.91 90 ARG A N 1
ATOM 706 C CA . ARG A 1 90 ? 7.094 0.537 -62.633 1.00 47.91 90 ARG A CA 1
ATOM 707 C C . ARG A 1 90 ? 7.310 2.051 -62.780 1.00 47.91 90 ARG A C 1
ATOM 709 O O . ARG A 1 90 ? 7.000 2.775 -61.846 1.00 47.91 90 ARG A O 1
ATOM 716 N N . GLY A 1 91 ? 7.856 2.604 -63.855 1.00 39.66 91 GLY A N 1
ATOM 717 C CA . GLY A 1 91 ? 8.338 2.097 -65.138 1.00 39.66 91 GLY A CA 1
ATOM 718 C C . GLY A 1 91 ? 9.065 3.228 -65.862 1.00 39.66 91 GLY A C 1
ATOM 719 O O . GLY A 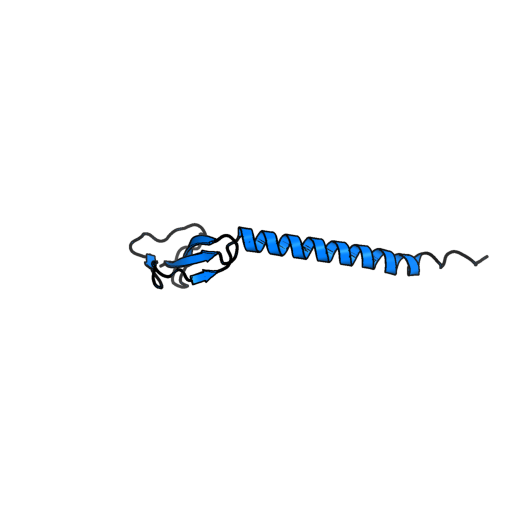1 91 ? 9.179 4.322 -65.262 1.00 39.66 91 GLY A O 1
#

Nearest PDB str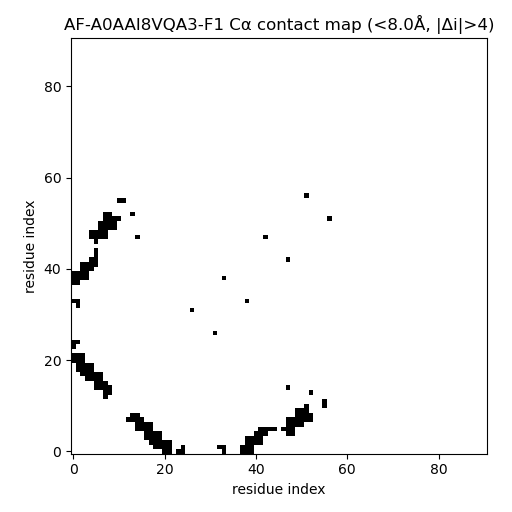uctures (foldseek):
  7ne9-assembly1_CCC  TM=4.257E-01  e=5.375E-01  Parasynechococcus marenigrum WH 8102
  7ne9-assembly1_DDD  TM=3.981E-01  e=9.166E-01  Parasynechococcus marenigrum WH 8102

Sequence (91 aa):
MCELHPQKCAACKKVWTAHKKLASCESQDPDARCPESLCMYVGNPRKPVKSECDACRDAREALEDEEEEEAEERGWWRLGRVVGEERGLRG

Radius of gyration: 24.89 Å; Cα contacts (8 Å, |Δi|>4): 91; chains: 1; bounding box: 33×23×82 Å

Foldseek 3Di:
DWEWAWEAEPPPRDIDTDIHDDPPPPDPDPPDDDDPVPYHYDDDNVDGHYDHDPVRVVVVVVVVVVVVVVVVVVVVVVVVVVVPPPPDDDD

Mean predicted aligned error: 13.44 Å

Secondary structure (DSSP, 8-state):
-EEEEEEEETTT--EEEEEEE-TT-----TT-PPPGGGEEE-S-TTSPEEE--HHHHHHHHHHHHHHHHHHHHHHHHHHHHHHSS--S---